Protein AF-A0A972EV29-F1 (afdb_monomer_lite)

Sequence (63 aa):
MDDNTRPQNETPHPDPMSSMDFLTLNMLGLSEAELRDLLSPEELAAYRAFLRRDSADLDSGGL

Foldseek 3Di:
DDDDDDPPPCPPPPDQDDLVNLVVCVVVVDDPVRCPVVDDPVNSVVSVVSVVVVVVVVVVPDD

Structure (mmCIF, N/CA/C/O backbone):
data_AF-A0A972EV29-F1
#
_entry.id   AF-A0A972EV29-F1
#
loop_
_atom_site.group_PDB
_atom_site.id
_atom_site.type_symbol
_atom_site.label_atom_id
_atom_site.label_alt_id
_atom_site.label_comp_id
_atom_site.label_asym_id
_atom_site.label_entity_id
_atom_site.label_seq_id
_atom_site.pdbx_PDB_ins_code
_atom_site.Cartn_x
_atom_site.Cartn_y
_atom_site.Cartn_z
_atom_site.occupancy
_atom_site.B_iso_or_equiv
_atom_site.auth_seq_id
_atom_site.auth_comp_id
_atom_site.auth_asym_id
_atom_site.auth_atom_id
_atom_site.pdbx_PDB_model_num
ATOM 1 N N . MET A 1 1 ? 15.542 27.249 38.146 1.00 58.44 1 MET A N 1
ATOM 2 C CA . MET A 1 1 ? 14.267 26.826 38.740 1.00 58.44 1 MET A CA 1
ATOM 3 C C . MET A 1 1 ? 13.214 27.698 38.084 1.00 58.44 1 MET A C 1
ATOM 5 O O . MET A 1 1 ? 13.215 28.884 38.362 1.00 58.44 1 MET A O 1
ATOM 9 N N . ASP A 1 2 ? 12.433 27.300 37.090 1.00 57.75 2 ASP A N 1
ATOM 10 C CA . ASP A 1 2 ? 12.174 26.028 36.421 1.00 57.75 2 ASP A CA 1
ATOM 11 C C . ASP A 1 2 ? 11.523 26.431 35.086 1.00 57.75 2 ASP A C 1
ATOM 1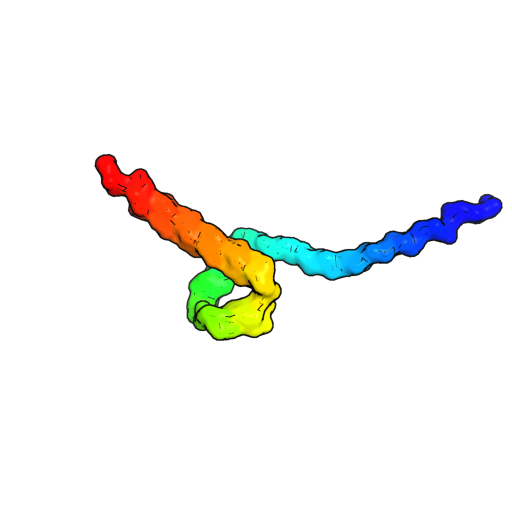3 O O . ASP A 1 2 ? 10.545 27.171 35.105 1.00 57.75 2 ASP A O 1
ATOM 17 N N . ASP A 1 3 ? 12.064 26.012 33.941 1.00 50.59 3 ASP A N 1
ATOM 18 C CA . ASP A 1 3 ? 11.370 26.134 32.649 1.00 50.59 3 ASP A CA 1
ATOM 19 C C . ASP A 1 3 ? 11.276 24.722 32.080 1.00 50.59 3 ASP A C 1
ATOM 21 O O . ASP A 1 3 ? 12.181 24.208 31.425 1.00 50.59 3 ASP A O 1
ATOM 25 N N . ASN A 1 4 ? 10.234 24.024 32.517 1.00 64.69 4 ASN A N 1
ATOM 26 C CA . ASN A 1 4 ? 9.962 22.648 32.150 1.00 64.69 4 ASN A CA 1
ATOM 27 C C . ASN A 1 4 ? 8.474 22.542 31.844 1.00 64.69 4 ASN A C 1
ATOM 29 O O . ASN A 1 4 ? 7.703 22.092 32.680 1.00 64.69 4 ASN A O 1
ATOM 33 N N . THR A 1 5 ? 8.061 23.027 30.671 1.00 58.78 5 THR A N 1
ATOM 34 C CA . THR A 1 5 ? 6.706 22.785 30.152 1.00 58.78 5 THR A CA 1
ATOM 35 C C . THR A 1 5 ? 6.657 23.013 28.645 1.00 58.78 5 THR A C 1
ATOM 37 O O . THR A 1 5 ? 6.199 24.039 28.149 1.00 58.78 5 THR A O 1
ATOM 40 N N . ARG A 1 6 ? 7.076 22.001 27.888 1.00 60.66 6 ARG A N 1
ATOM 41 C CA . ARG A 1 6 ? 6.440 21.711 26.603 1.00 60.66 6 ARG A CA 1
ATOM 42 C C . ARG A 1 6 ? 5.951 20.270 26.670 1.00 60.66 6 ARG A C 1
ATOM 44 O O . ARG A 1 6 ? 6.785 19.374 26.590 1.00 60.66 6 ARG A O 1
ATOM 51 N N . PRO A 1 7 ? 4.641 20.014 26.835 1.00 54.41 7 PRO A N 1
ATOM 52 C CA . PRO A 1 7 ? 4.118 18.713 26.472 1.00 54.41 7 PRO A CA 1
ATOM 53 C C . PRO A 1 7 ? 4.294 18.618 24.956 1.00 54.41 7 PRO A C 1
ATOM 55 O O . PRO A 1 7 ? 3.571 19.257 24.191 1.00 54.41 7 PRO A O 1
ATOM 58 N N . GLN A 1 8 ? 5.338 17.909 24.526 1.00 57.88 8 GLN A N 1
ATOM 59 C CA . GLN A 1 8 ? 5.442 17.415 23.165 1.00 57.88 8 GLN A CA 1
ATOM 60 C C . GLN A 1 8 ? 4.251 16.484 22.986 1.00 57.88 8 GLN A C 1
ATOM 62 O O . GLN A 1 8 ? 4.258 15.323 23.378 1.00 57.88 8 GLN A O 1
ATOM 67 N N . ASN A 1 9 ? 3.166 17.065 22.492 1.00 48.91 9 ASN A N 1
ATOM 68 C CA . ASN A 1 9 ? 1.966 16.377 22.074 1.00 48.91 9 ASN A CA 1
ATOM 69 C C . ASN A 1 9 ? 2.301 15.682 20.746 1.00 48.91 9 ASN A C 1
ATOM 71 O O . ASN A 1 9 ? 1.760 16.024 19.699 1.00 48.91 9 ASN A O 1
ATOM 75 N N . GLU A 1 10 ? 3.284 14.781 20.793 1.00 54.66 10 GLU A N 1
ATOM 76 C CA . GLU A 1 10 ? 3.632 13.852 19.730 1.00 54.66 10 GLU A CA 1
ATOM 77 C C . GLU A 1 10 ? 2.495 12.842 19.694 1.00 54.66 10 GLU A C 1
ATOM 79 O O . GLU A 1 10 ? 2.551 11.763 20.277 1.00 54.66 10 GLU A O 1
ATOM 84 N N . THR A 1 11 ? 1.393 13.238 19.056 1.00 57.44 11 THR A N 1
ATOM 85 C CA . THR A 1 11 ? 0.494 12.263 18.458 1.00 57.44 11 THR A CA 1
ATOM 86 C C . THR A 1 11 ? 1.392 11.336 17.647 1.00 57.44 11 THR A C 1
ATOM 88 O O . THR A 1 11 ? 2.094 11.850 16.772 1.00 57.44 11 THR A O 1
ATOM 91 N N . PRO A 1 12 ? 1.458 10.028 17.955 1.00 51.28 12 PRO A N 1
ATOM 92 C CA . PRO A 1 12 ? 2.237 9.104 17.156 1.00 51.28 12 PRO A CA 1
ATOM 93 C C . PRO A 1 12 ? 1.559 9.079 15.793 1.00 51.28 12 PRO A C 1
ATOM 95 O O . PRO A 1 12 ? 0.559 8.395 15.594 1.00 51.28 12 PRO A O 1
ATOM 98 N N . HIS A 1 13 ? 2.031 9.924 14.881 1.00 52.53 13 HIS A N 1
ATOM 99 C CA . HIS A 1 13 ? 1.739 9.753 13.478 1.00 52.53 13 HIS A CA 1
ATOM 100 C C . HIS A 1 13 ? 2.356 8.398 13.153 1.00 52.53 13 HIS A C 1
ATOM 102 O O . HIS A 1 13 ? 3.567 8.262 13.344 1.00 52.53 13 HIS A O 1
ATOM 108 N N . PRO A 1 14 ? 1.556 7.378 12.796 1.00 59.28 14 PRO A N 1
ATOM 109 C CA . PRO A 1 14 ? 2.134 6.125 12.352 1.00 59.28 14 PRO A CA 1
ATOM 110 C C . PRO A 1 14 ? 3.113 6.469 11.234 1.00 59.28 14 PRO A C 1
ATOM 112 O O . PRO A 1 14 ? 2.774 7.248 10.335 1.00 59.28 14 PRO A O 1
ATOM 115 N N . ASP A 1 15 ? 4.348 5.988 11.365 1.00 67.88 15 ASP A N 1
ATOM 116 C CA . ASP A 1 15 ? 5.358 6.211 10.343 1.00 67.88 15 ASP A CA 1
ATOM 117 C C . ASP A 1 15 ? 4.778 5.784 8.988 1.00 67.88 15 ASP A C 1
ATOM 119 O O . ASP A 1 15 ? 4.129 4.736 8.900 1.00 67.88 15 ASP A O 1
ATOM 123 N N . PRO A 1 16 ? 4.953 6.599 7.936 1.00 71.94 16 PRO A N 1
ATOM 124 C CA . PRO A 1 16 ? 4.417 6.269 6.628 1.00 71.94 16 PRO A CA 1
ATOM 125 C C . PRO A 1 16 ? 4.993 4.929 6.160 1.00 71.94 16 PRO A C 1
ATOM 127 O O . PRO A 1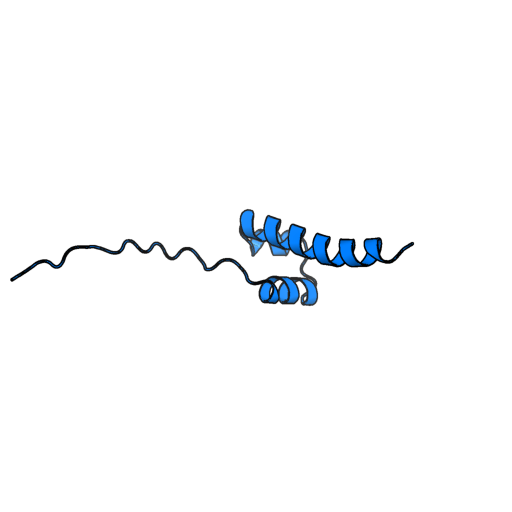 16 ? 6.205 4.717 6.243 1.00 71.94 16 PRO A O 1
ATOM 130 N N . MET A 1 17 ? 4.127 4.047 5.647 1.00 80.62 17 MET A N 1
ATOM 131 C CA . MET A 1 17 ? 4.540 2.742 5.125 1.00 80.62 17 MET A CA 1
ATOM 132 C C . MET A 1 17 ? 5.703 2.875 4.140 1.00 80.62 17 MET A C 1
ATOM 134 O O . MET A 1 17 ? 5.680 3.689 3.209 1.00 80.62 17 MET A O 1
ATOM 138 N N . SER A 1 18 ? 6.717 2.038 4.335 1.00 85.56 18 SER A N 1
ATOM 139 C CA . SER A 1 18 ? 7.874 1.967 3.456 1.00 85.56 18 SER A CA 1
ATOM 140 C C . SER A 1 18 ? 7.538 1.194 2.181 1.00 85.56 18 SER A C 1
ATOM 142 O O . SER A 1 18 ? 6.669 0.322 2.155 1.00 85.56 18 SER A O 1
ATOM 144 N N . SER A 1 19 ? 8.304 1.424 1.113 1.00 82.69 19 SER A N 1
ATOM 145 C CA . SER A 1 19 ? 8.226 0.613 -0.111 1.00 82.69 19 SER A CA 1
ATOM 146 C C . SER A 1 19 ? 8.415 -0.888 0.159 1.00 82.69 19 SER A C 1
ATOM 148 O O . SER A 1 19 ? 7.867 -1.716 -0.564 1.00 82.69 19 SER A O 1
ATOM 150 N N . MET A 1 20 ? 9.172 -1.253 1.201 1.00 87.62 20 MET A N 1
ATOM 151 C CA . MET A 1 20 ? 9.360 -2.651 1.607 1.00 87.62 20 MET A CA 1
ATOM 152 C C . MET A 1 20 ? 8.081 -3.271 2.188 1.00 87.62 20 MET A C 1
ATOM 154 O O . MET A 1 20 ? 7.806 -4.451 1.950 1.00 87.62 20 MET A O 1
ATOM 158 N N . ASP A 1 21 ? 7.268 -2.476 2.883 1.00 89.25 21 ASP A N 1
ATOM 159 C CA . ASP A 1 21 ? 5.977 -2.918 3.411 1.00 89.25 21 ASP A CA 1
ATOM 160 C C . ASP A 1 21 ? 5.005 -3.169 2.256 1.00 89.25 21 ASP A C 1
ATOM 162 O O . ASP A 1 21 ? 4.391 -4.232 2.179 1.00 89.25 21 ASP A O 1
ATOM 166 N N . PHE A 1 22 ? 4.962 -2.262 1.274 1.00 88.88 22 PHE A N 1
ATOM 167 C CA . PHE A 1 22 ? 4.171 -2.456 0.056 1.00 88.88 22 PHE A CA 1
ATOM 168 C C . PHE A 1 22 ? 4.595 -3.699 -0.738 1.00 88.88 22 PHE A C 1
ATOM 170 O O . PHE A 1 22 ? 3.737 -4.467 -1.171 1.00 88.88 22 PHE A O 1
ATOM 177 N N . LEU A 1 23 ? 5.900 -3.956 -0.881 1.00 88.50 23 LEU A N 1
ATOM 178 C CA . LEU A 1 23 ? 6.392 -5.195 -1.495 1.00 88.50 23 LEU A CA 1
ATOM 179 C C . LEU A 1 23 ? 5.915 -6.436 -0.736 1.00 88.50 23 LEU A C 1
ATOM 181 O O . LEU A 1 23 ? 5.490 -7.406 -1.359 1.00 88.50 23 LEU A O 1
ATOM 185 N N . THR A 1 24 ? 5.948 -6.396 0.595 1.00 90.25 24 THR A N 1
ATOM 186 C CA . THR A 1 24 ? 5.500 -7.508 1.442 1.00 90.25 24 THR A CA 1
ATOM 187 C C . THR A 1 24 ? 4.009 -7.785 1.246 1.00 90.25 24 THR A C 1
ATOM 189 O O . THR A 1 24 ? 3.624 -8.935 1.051 1.00 90.25 24 THR A O 1
ATOM 192 N N . LEU A 1 25 ? 3.175 -6.742 1.211 1.00 89.88 25 LEU A N 1
ATOM 193 C CA . LEU A 1 25 ? 1.736 -6.859 0.945 1.00 89.88 25 LEU A CA 1
ATOM 194 C C . LEU A 1 25 ? 1.447 -7.446 -0.442 1.00 89.88 25 LEU A C 1
ATOM 196 O O . LEU A 1 25 ? 0.575 -8.305 -0.580 1.00 89.88 25 LEU A O 1
ATOM 200 N N . ASN A 1 26 ? 2.211 -7.026 -1.453 1.00 87.50 26 ASN A N 1
ATOM 201 C CA . ASN A 1 26 ? 2.093 -7.562 -2.805 1.00 87.50 26 ASN A CA 1
ATOM 202 C C . ASN A 1 26 ? 2.520 -9.040 -2.873 1.00 87.50 26 ASN A C 1
ATOM 204 O O . ASN A 1 26 ? 1.851 -9.842 -3.518 1.00 87.50 26 ASN A O 1
ATOM 208 N N . MET A 1 27 ? 3.590 -9.430 -2.167 1.00 89.44 27 MET A N 1
ATOM 209 C CA . MET A 1 27 ? 4.040 -10.830 -2.091 1.00 89.44 27 MET A CA 1
ATOM 210 C C . MET A 1 27 ? 3.079 -11.731 -1.312 1.00 89.44 27 MET A C 1
ATOM 212 O O . MET A 1 27 ? 2.933 -12.902 -1.655 1.00 89.44 27 MET A O 1
ATOM 216 N N . LEU A 1 28 ? 2.417 -11.195 -0.283 1.00 90.38 28 LEU A N 1
ATOM 217 C CA . LEU A 1 28 ? 1.363 -11.897 0.451 1.00 90.38 28 LEU A CA 1
ATOM 218 C C . LEU A 1 28 ? 0.137 -12.181 -0.430 1.00 90.38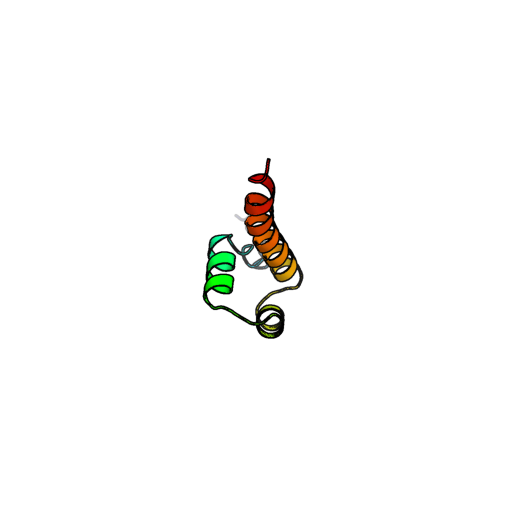 28 LEU A C 1
ATOM 220 O O . LEU A 1 28 ? -0.649 -13.064 -0.096 1.00 90.38 28 LEU A O 1
ATOM 224 N N . GLY A 1 29 ? -0.020 -11.466 -1.549 1.00 88.19 29 GLY A N 1
ATOM 225 C CA . GLY A 1 29 ? -1.132 -11.660 -2.477 1.00 88.19 29 GLY A CA 1
ATOM 226 C C . GLY A 1 29 ? -2.482 -11.281 -1.869 1.00 88.19 29 GLY A C 1
ATOM 227 O O . GLY A 1 29 ? -3.488 -11.911 -2.190 1.00 88.19 29 GLY A O 1
ATOM 228 N N . LEU A 1 30 ? -2.495 -10.285 -0.975 1.00 88.31 30 LEU A N 1
ATOM 229 C CA . LEU A 1 30 ? -3.710 -9.838 -0.296 1.00 88.31 30 LEU A CA 1
ATOM 230 C C . LEU A 1 30 ? -4.728 -9.268 -1.286 1.00 88.31 30 LEU A C 1
ATOM 232 O O . LEU A 1 30 ? -4.392 -8.533 -2.220 1.00 88.31 30 LEU A O 1
ATOM 236 N N . SER A 1 31 ? -5.997 -9.564 -1.032 1.00 88.31 31 SER A N 1
ATOM 237 C CA . SER A 1 31 ? -7.117 -9.039 -1.806 1.00 88.31 31 SER A CA 1
ATOM 238 C C . SER A 1 31 ? -7.320 -7.546 -1.530 1.00 88.31 31 SER A C 1
ATOM 240 O O . SER A 1 31 ? -7.011 -7.049 -0.449 1.00 88.31 31 SER A O 1
ATOM 242 N N . GLU A 1 32 ? -7.949 -6.813 -2.456 1.00 85.56 32 GLU A N 1
ATOM 243 C CA . GLU A 1 32 ? -8.228 -5.382 -2.246 1.00 85.56 32 GLU A CA 1
ATOM 244 C C . GLU A 1 32 ? -9.096 -5.115 -0.999 1.00 85.56 32 GLU A C 1
ATOM 246 O O . GLU A 1 32 ? -8.923 -4.093 -0.340 1.00 85.56 32 GLU A O 1
ATOM 251 N N . ALA A 1 33 ? -10.007 -6.029 -0.652 1.00 89.62 33 ALA A N 1
ATOM 252 C CA . ALA A 1 33 ? -10.802 -5.927 0.571 1.00 89.62 33 ALA A CA 1
ATOM 253 C C . ALA A 1 33 ? -9.930 -6.031 1.834 1.00 89.62 33 ALA A C 1
ATOM 255 O O . ALA A 1 33 ? -10.062 -5.209 2.733 1.00 89.62 33 ALA A O 1
ATOM 256 N N . GLU A 1 34 ? -8.991 -6.980 1.863 1.00 91.19 34 GLU A N 1
ATOM 257 C CA . GLU A 1 34 ? -8.069 -7.181 2.988 1.00 91.19 34 GLU A CA 1
ATOM 258 C C . GLU A 1 34 ? -7.122 -5.988 3.148 1.00 91.19 34 GLU A C 1
ATOM 260 O O . GLU A 1 34 ? -6.866 -5.532 4.257 1.00 91.19 34 GLU A O 1
ATOM 265 N N . LEU A 1 35 ? -6.663 -5.418 2.032 1.00 90.25 35 LEU A N 1
ATOM 266 C CA . LEU A 1 35 ? -5.848 -4.206 2.043 1.00 90.25 35 LEU A CA 1
ATOM 267 C C . LEU A 1 35 ? -6.616 -2.990 2.568 1.00 90.25 35 LEU A C 1
ATOM 269 O O . LEU A 1 35 ? -6.018 -2.150 3.221 1.00 90.25 35 LEU A O 1
ATOM 273 N N . ARG A 1 36 ? -7.923 -2.878 2.308 1.00 8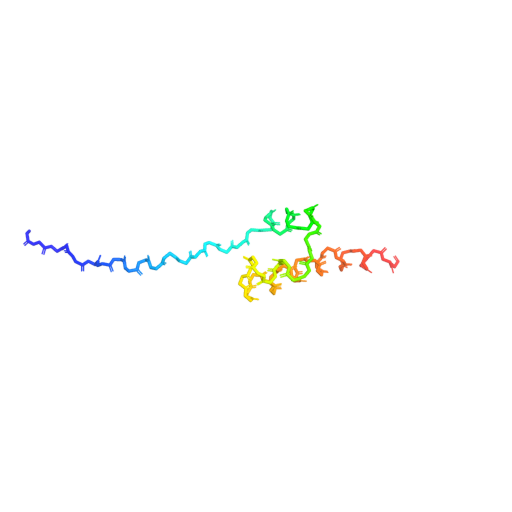9.94 36 ARG A N 1
ATOM 274 C CA . ARG A 1 36 ? -8.756 -1.775 2.826 1.00 89.94 36 ARG A CA 1
ATOM 275 C C . ARG A 1 36 ? -9.053 -1.896 4.316 1.00 89.94 36 ARG A C 1
ATOM 277 O O . ARG A 1 36 ? -9.244 -0.868 4.955 1.00 89.94 36 ARG A O 1
ATOM 284 N N . ASP A 1 37 ? -9.089 -3.118 4.836 1.00 91.50 37 ASP A N 1
ATOM 285 C CA . ASP A 1 37 ? -9.228 -3.368 6.272 1.00 91.50 37 ASP A CA 1
ATOM 286 C C . ASP A 1 37 ? -7.900 -3.162 7.017 1.00 91.50 37 ASP A C 1
ATOM 288 O O . ASP A 1 37 ? -7.906 -2.773 8.184 1.00 91.50 37 ASP A O 1
ATOM 292 N N . LEU A 1 38 ? -6.763 -3.404 6.354 1.00 88.25 38 LEU A N 1
ATOM 293 C CA . LEU A 1 38 ? -5.431 -3.275 6.949 1.00 88.25 38 LEU A CA 1
ATOM 294 C C . LEU A 1 38 ? -4.839 -1.863 6.829 1.00 88.25 38 LEU A C 1
ATOM 296 O O . LEU A 1 38 ? -4.116 -1.430 7.722 1.00 88.25 38 LEU A O 1
ATOM 300 N N . LEU A 1 39 ? -5.109 -1.171 5.720 1.00 88.56 39 LEU A N 1
ATOM 301 C CA . LEU A 1 39 ? -4.488 0.104 5.370 1.00 88.56 39 LEU A CA 1
ATOM 302 C C . LEU A 1 39 ? -5.455 1.269 5.513 1.00 88.56 39 LEU A C 1
ATOM 304 O O . LEU A 1 39 ? -6.624 1.211 5.127 1.00 88.56 39 LEU A O 1
ATOM 308 N N . SER A 1 40 ? -4.907 2.396 5.943 1.00 89.81 40 SER A N 1
ATOM 309 C CA . SER A 1 40 ? -5.591 3.678 5.869 1.00 89.81 40 SER A CA 1
ATOM 310 C C . SER A 1 40 ? -5.829 4.076 4.403 1.00 89.81 40 SER A C 1
ATOM 312 O O . SER A 1 40 ? -5.083 3.667 3.509 1.00 89.81 40 SER A O 1
ATOM 314 N N . PRO A 1 41 ? -6.815 4.942 4.108 1.00 88.12 41 PRO A N 1
ATOM 315 C CA . PRO A 1 41 ? -7.063 5.414 2.744 1.00 88.12 41 PRO A CA 1
ATOM 316 C C . PRO A 1 41 ? -5.832 6.026 2.052 1.00 88.12 41 PRO A C 1
ATOM 318 O O . PRO A 1 41 ? -5.658 5.852 0.844 1.00 88.12 41 PRO A O 1
ATOM 321 N N . GLU A 1 42 ? -4.970 6.717 2.806 1.00 89.06 42 GLU A N 1
ATOM 322 C CA . GLU A 1 42 ? -3.709 7.285 2.308 1.00 89.06 42 GLU A CA 1
ATOM 323 C C . GLU A 1 42 ? -2.687 6.199 1.944 1.00 89.06 42 GLU A C 1
ATOM 325 O O . GLU A 1 42 ? -2.094 6.242 0.866 1.00 89.06 42 GLU A O 1
ATOM 330 N N . GLU A 1 43 ? -2.538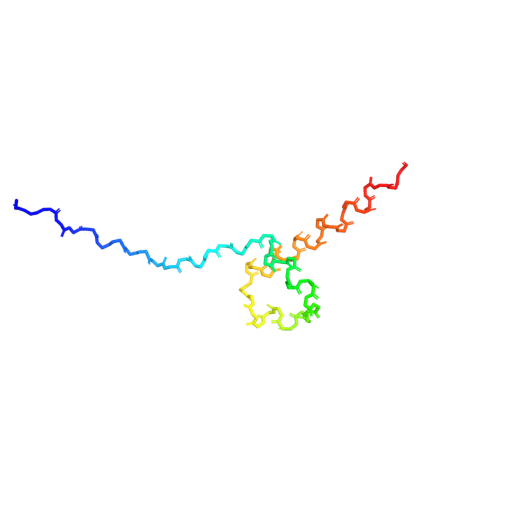 5.178 2.787 1.00 88.81 43 GLU A N 1
ATOM 331 C CA . GLU A 1 43 ? -1.642 4.041 2.552 1.00 88.81 43 GLU A CA 1
ATOM 332 C C . GLU A 1 43 ? -2.122 3.186 1.375 1.00 88.81 43 GLU A C 1
ATOM 334 O O . GLU A 1 43 ? -1.323 2.770 0.540 1.00 88.81 43 GLU A O 1
ATOM 339 N N . LEU A 1 44 ? -3.437 2.999 1.230 1.00 90.19 44 LEU A N 1
ATOM 340 C CA . LEU A 1 44 ? -4.029 2.316 0.080 1.00 90.19 44 LEU A CA 1
ATOM 341 C C . LEU A 1 44 ? -3.755 3.079 -1.228 1.00 90.19 44 LEU A C 1
ATOM 343 O O . LEU A 1 44 ? -3.495 2.476 -2.275 1.00 90.19 44 LEU A O 1
ATOM 347 N N . ALA A 1 45 ? -3.808 4.414 -1.190 1.00 89.50 45 ALA A N 1
ATOM 348 C CA . ALA A 1 45 ? -3.466 5.251 -2.335 1.00 89.50 45 ALA A CA 1
ATOM 349 C C . ALA A 1 45 ? -1.971 5.148 -2.683 1.00 89.50 45 ALA A C 1
ATOM 351 O O . ALA A 1 45 ? -1.633 5.016 -3.864 1.00 89.50 45 ALA A O 1
ATOM 352 N N . ALA A 1 46 ? -1.097 5.144 -1.673 1.00 89.00 46 ALA A N 1
ATOM 353 C CA . ALA A 1 46 ? 0.341 4.950 -1.835 1.00 89.00 46 ALA A CA 1
ATOM 354 C C . ALA A 1 46 ? 0.675 3.556 -2.396 1.00 89.00 46 ALA A C 1
ATOM 356 O O . ALA A 1 46 ? 1.413 3.461 -3.375 1.00 89.00 46 ALA A O 1
ATOM 357 N N . TYR A 1 47 ? 0.043 2.495 -1.889 1.00 88.12 47 TYR A N 1
ATOM 358 C CA . TYR A 1 47 ? 0.181 1.128 -2.398 1.00 88.12 47 TYR A CA 1
ATOM 359 C C . TYR A 1 47 ? -0.240 1.013 -3.872 1.00 88.12 47 TYR A C 1
ATOM 361 O O . TYR A 1 47 ? 0.478 0.462 -4.705 1.00 88.12 47 TYR A O 1
ATOM 369 N N . ARG A 1 48 ? -1.369 1.620 -4.259 1.00 87.56 48 ARG A N 1
ATOM 370 C CA . ARG A 1 48 ? -1.804 1.667 -5.670 1.00 87.56 48 ARG A CA 1
ATOM 371 C C . ARG A 1 48 ? -0.856 2.472 -6.560 1.00 87.56 48 ARG A C 1
ATOM 373 O O . ARG A 1 48 ? -0.740 2.193 -7.753 1.00 87.56 48 ARG A O 1
ATOM 380 N N . ALA A 1 49 ? -0.230 3.522 -6.031 1.00 87.81 49 ALA A N 1
ATOM 381 C CA . ALA A 1 49 ? 0.798 4.267 -6.753 1.00 87.81 49 ALA A CA 1
ATOM 382 C C . ALA A 1 49 ? 2.084 3.439 -6.909 1.00 87.81 49 ALA A C 1
ATOM 384 O O . ALA A 1 49 ? 2.678 3.456 -7.985 1.00 87.81 49 ALA A O 1
ATOM 385 N N . PHE A 1 50 ? 2.452 2.671 -5.882 1.00 86.44 50 PHE A N 1
ATOM 386 C CA . PHE A 1 50 ? 3.570 1.732 -5.897 1.00 86.44 50 PHE A CA 1
ATOM 387 C C . PHE A 1 50 ? 3.393 0.667 -6.993 1.00 86.44 50 PHE A C 1
ATOM 389 O O . PHE A 1 50 ? 4.227 0.585 -7.890 1.00 86.44 50 PHE A O 1
ATOM 396 N N . LEU A 1 51 ? 2.249 -0.029 -7.027 1.00 84.12 51 LEU A N 1
ATOM 397 C CA . LEU A 1 51 ? 1.956 -1.038 -8.059 1.00 84.12 51 LEU A CA 1
ATOM 398 C C . LEU A 1 51 ? 1.985 -0.468 -9.485 1.00 84.12 51 LEU A C 1
ATOM 400 O O . LEU A 1 51 ? 2.446 -1.122 -10.420 1.00 84.12 51 LEU A O 1
ATOM 404 N N . ARG A 1 52 ? 1.508 0.772 -9.664 1.00 81.44 52 ARG A N 1
ATOM 405 C CA . ARG A 1 52 ? 1.548 1.443 -10.971 1.00 81.44 52 ARG A CA 1
ATOM 406 C C . ARG A 1 52 ? 2.970 1.746 -11.428 1.00 81.44 52 ARG A C 1
ATOM 408 O O . ARG A 1 52 ? 3.232 1.683 -12.626 1.00 81.44 52 ARG A O 1
ATOM 415 N N . ARG A 1 53 ? 3.874 2.067 -10.501 1.00 69.06 53 ARG A N 1
ATOM 416 C CA . ARG A 1 53 ? 5.275 2.369 -10.807 1.00 69.06 53 ARG A CA 1
ATOM 417 C C . ARG A 1 53 ? 6.018 1.130 -11.308 1.00 69.06 53 ARG A C 1
ATOM 419 O O . ARG A 1 53 ? 6.714 1.240 -12.308 1.00 69.06 53 ARG A O 1
ATOM 426 N N . ASP A 1 54 ? 5.777 -0.031 -10.698 1.00 59.66 54 ASP A N 1
ATOM 427 C CA . ASP A 1 54 ? 6.281 -1.322 -11.191 1.00 59.66 54 ASP A CA 1
ATOM 428 C C . ASP A 1 54 ? 5.718 -1.679 -12.581 1.00 59.66 54 ASP A C 1
ATOM 430 O O . ASP A 1 54 ? 6.441 -2.176 -13.440 1.00 59.66 54 ASP A O 1
ATOM 434 N N . SER A 1 55 ? 4.443 -1.372 -12.857 1.00 55.94 55 SER A N 1
ATOM 435 C CA . SER A 1 55 ? 3.849 -1.642 -14.179 1.00 55.94 55 SER A CA 1
ATOM 436 C C . SER A 1 55 ? 4.283 -0.667 -15.283 1.00 55.94 55 SER A C 1
ATOM 438 O O . SER A 1 55 ? 4.337 -1.051 -16.448 1.00 55.94 55 SER A O 1
ATOM 440 N N . ALA A 1 56 ? 4.595 0.586 -14.940 1.00 54.09 56 ALA A N 1
ATOM 441 C CA . ALA A 1 56 ? 4.987 1.613 -15.908 1.00 54.09 56 ALA A CA 1
ATOM 442 C C . ALA A 1 56 ? 6.435 1.443 -16.400 1.00 54.09 56 ALA A C 1
ATOM 444 O O . ALA A 1 56 ? 6.749 1.834 -17.526 1.00 54.09 56 ALA A O 1
ATOM 445 N N . ASP A 1 57 ? 7.306 0.836 -15.590 1.00 53.19 57 ASP A N 1
ATOM 446 C CA . ASP A 1 57 ? 8.673 0.496 -16.006 1.00 53.19 57 ASP A CA 1
ATOM 447 C C . ASP A 1 57 ? 8.667 -0.608 -17.086 1.00 53.19 57 ASP A C 1
ATOM 449 O O . ASP A 1 57 ? 9.433 -0.551 -18.046 1.00 53.19 57 ASP A O 1
ATOM 453 N N . LEU A 1 58 ? 7.707 -1.542 -17.016 1.00 51.41 58 LEU A N 1
ATOM 454 C CA . LEU A 1 58 ? 7.501 -2.586 -18.031 1.00 51.41 58 LEU A CA 1
ATOM 455 C C . LEU A 1 58 ? 6.901 -2.067 -19.352 1.00 51.41 58 LEU A C 1
ATOM 457 O O . LEU A 1 58 ? 7.164 -2.655 -20.399 1.00 51.41 58 LEU A O 1
ATOM 461 N N . ASP A 1 59 ? 6.132 -0.975 -19.330 1.00 49.62 59 ASP A N 1
ATOM 462 C CA . ASP A 1 59 ? 5.555 -0.350 -20.538 1.00 49.62 59 ASP A CA 1
ATOM 463 C C . ASP A 1 59 ? 6.541 0.618 -21.228 1.00 49.62 59 ASP A C 1
ATOM 465 O O . ASP A 1 59 ? 6.433 0.907 -22.417 1.00 49.62 59 ASP A O 1
ATOM 469 N N . SER A 1 60 ? 7.571 1.073 -20.506 1.00 49.41 60 SER A N 1
ATOM 470 C CA . SER A 1 60 ? 8.600 1.985 -21.033 1.00 49.41 60 SER A CA 1
ATOM 471 C C . SER A 1 60 ? 9.744 1.272 -21.778 1.00 49.41 60 SER A C 1
ATOM 473 O O . SER A 1 60 ? 10.616 1.935 -22.338 1.00 49.41 60 SER A O 1
ATOM 475 N N . GLY A 1 61 ? 9.752 -0.067 -21.803 1.00 47.28 61 GLY A N 1
ATOM 476 C CA . GLY A 1 61 ? 10.749 -0.898 -22.497 1.00 47.28 61 GLY A CA 1
ATOM 477 C C . GLY A 1 61 ? 10.342 -1.373 -23.899 1.00 47.28 61 GLY A C 1
ATOM 478 O O . GLY A 1 61 ? 11.016 -2.233 -24.464 1.00 47.28 61 GLY A O 1
ATOM 479 N N . GLY A 1 62 ? 9.233 -0.866 -24.445 1.00 42.84 62 GLY A N 1
ATOM 480 C CA . GLY A 1 62 ? 8.679 -1.270 -25.739 1.00 42.84 62 GLY A CA 1
ATOM 481 C C . GLY A 1 62 ? 8.810 -0.208 -26.832 1.00 42.84 62 GLY A C 1
ATOM 482 O O . GLY A 1 62 ? 7.791 0.238 -27.352 1.00 42.84 62 GLY A O 1
ATOM 483 N N . LEU A 1 63 ? 10.034 0.189 -27.191 1.00 42.25 63 LEU A N 1
ATOM 484 C CA . LEU A 1 63 ? 10.334 0.875 -28.459 1.00 42.25 63 LEU A CA 1
ATOM 485 C C . LEU A 1 63 ? 11.597 0.297 -29.098 1.00 42.25 63 LEU A C 1
ATOM 487 O O . LEU A 1 63 ? 12.621 0.195 -28.387 1.00 42.25 63 LEU A O 1
#

Secondary structure (DSSP, 8-state):
-------------PPPPPHHHHHHHHHHT--HHHHHHHS-HHHHHHHHHHHHHHHHHHHTT--

Radius of gyration: 18.7 Å; chains: 1; bounding box: 25×39×67 Å

pLDDT: mean 74.16, std 16.83, 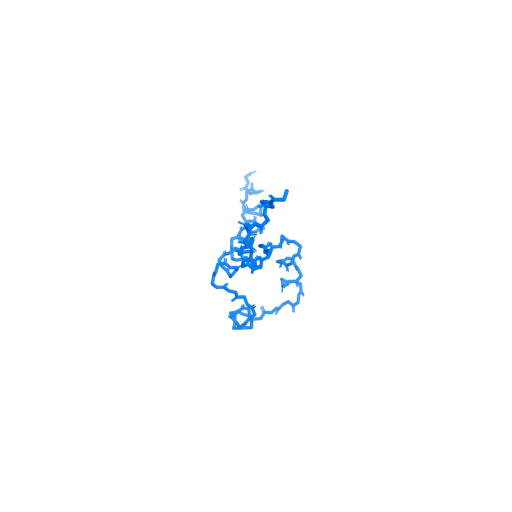range [42.25, 91.5]